Protein AF-A0A2E4JS05-F1 (afdb_monomer_lite)

Sequence (158 aa):
MGQYDTFRDPERVTYLQKQMLTSKLQSQIDFLSSLNREEIMRGIEQMRKHKEMIKDYNNERNLLAIESRCGHIYFWNFAKLINPVYGFESRHGSGLMMSNRSASDVINALLNYGYTVLAGEIAKFVNGLGLDPYYGYFHKVRTSFQALIYDLIEPYRW

Structure (mmCIF, N/CA/C/O backbone):
data_AF-A0A2E4JS05-F1
#
_entry.id   AF-A0A2E4JS05-F1
#
loop_
_atom_site.group_PDB
_atom_site.id
_atom_site.type_symbol
_atom_site.label_atom_id
_atom_site.label_alt_id
_atom_site.label_comp_id
_atom_site.label_asym_id
_atom_site.label_entity_id
_atom_site.label_seq_id
_atom_site.pdbx_PDB_ins_code
_atom_site.Cartn_x
_atom_site.Cartn_y
_atom_site.Cartn_z
_atom_site.occupancy
_atom_site.B_iso_or_equiv
_atom_site.auth_seq_id
_atom_site.auth_comp_id
_atom_site.auth_asym_id
_atom_site.auth_atom_id
_atom_site.pdbx_PDB_model_num
ATOM 1 N N . MET A 1 1 ? 10.949 -2.977 -24.594 1.00 64.69 1 MET A N 1
ATOM 2 C CA . MET A 1 1 ? 12.296 -2.917 -23.977 1.00 64.69 1 MET A CA 1
ATOM 3 C C . MET A 1 1 ? 12.364 -1.925 -22.816 1.00 64.69 1 MET A C 1
ATOM 5 O O . MET A 1 1 ? 12.842 -2.328 -21.768 1.00 64.69 1 MET A O 1
ATOM 9 N N . GLY A 1 2 ? 11.784 -0.719 -22.920 1.00 88.50 2 GLY A N 1
ATOM 10 C CA . GLY A 1 2 ? 11.907 0.323 -21.881 1.00 88.50 2 GLY A CA 1
ATOM 11 C C . GLY A 1 2 ? 11.547 -0.060 -20.432 1.00 88.50 2 GLY A C 1
ATOM 12 O O . GLY A 1 2 ? 12.213 0.414 -19.514 1.00 88.50 2 GLY A O 1
ATOM 13 N N . GLN A 1 3 ? 10.560 -0.939 -20.197 1.00 89.88 3 GLN A N 1
ATOM 14 C CA . GLN A 1 3 ? 10.258 -1.453 -18.847 1.00 89.88 3 GLN A CA 1
ATOM 15 C C . GLN A 1 3 ? 11.446 -2.226 -18.254 1.00 89.88 3 GLN A C 1
ATOM 17 O O . GLN A 1 3 ? 11.903 -1.914 -17.159 1.00 89.88 3 GLN A O 1
ATOM 22 N N . TYR A 1 4 ? 11.973 -3.208 -18.990 1.00 89.44 4 TYR A N 1
ATOM 23 C CA . TYR A 1 4 ? 13.089 -4.034 -18.526 1.00 89.44 4 TYR A CA 1
ATOM 24 C C . TYR A 1 4 ? 14.353 -3.205 -18.299 1.00 89.44 4 TYR A C 1
ATOM 26 O O . TYR A 1 4 ? 15.045 -3.415 -17.308 1.00 89.44 4 TYR A O 1
ATOM 34 N N . ASP A 1 5 ? 14.630 -2.236 -19.173 1.00 90.88 5 ASP A N 1
ATOM 35 C CA . ASP A 1 5 ? 15.781 -1.341 -19.019 1.00 90.88 5 ASP A CA 1
ATOM 36 C C . ASP A 1 5 ? 15.649 -0.471 -17.764 1.00 90.88 5 ASP A C 1
ATOM 38 O O . ASP A 1 5 ? 16.614 -0.286 -17.029 1.00 90.88 5 ASP A O 1
ATOM 42 N N . THR A 1 6 ? 14.434 -0.006 -17.463 1.00 89.94 6 THR A N 1
ATOM 43 C CA . THR A 1 6 ? 14.147 0.752 -16.238 1.00 89.94 6 THR A CA 1
ATOM 44 C C . THR A 1 6 ? 14.365 -0.092 -14.987 1.00 89.94 6 THR A C 1
ATOM 46 O O . THR A 1 6 ? 14.881 0.410 -13.998 1.00 89.94 6 THR A O 1
ATOM 49 N N . PHE A 1 7 ? 13.993 -1.371 -15.014 1.00 88.31 7 PHE A N 1
ATOM 50 C CA . PHE A 1 7 ? 14.042 -2.229 -13.823 1.00 88.31 7 PHE A CA 1
ATOM 51 C C . PHE A 1 7 ? 15.416 -2.874 -13.605 1.00 88.31 7 PHE A C 1
ATOM 53 O O . PHE A 1 7 ? 15.695 -3.394 -12.528 1.00 88.31 7 PHE A O 1
ATOM 60 N N . ARG A 1 8 ? 16.295 -2.810 -14.611 1.00 88.44 8 ARG A N 1
ATOM 61 C CA . ARG A 1 8 ? 17.722 -3.134 -14.482 1.00 88.44 8 ARG A CA 1
ATOM 62 C C . ARG A 1 8 ? 18.535 -2.008 -13.846 1.00 88.44 8 ARG A C 1
ATOM 64 O O . ARG A 1 8 ? 19.644 -2.274 -13.395 1.00 88.44 8 ARG A O 1
ATOM 71 N N . ASP A 1 9 ? 18.005 -0.788 -13.823 1.00 91.12 9 ASP A N 1
ATOM 72 C CA . ASP A 1 9 ? 18.635 0.392 -13.232 1.00 91.12 9 ASP A CA 1
ATOM 73 C C . ASP A 1 9 ? 18.170 0.563 -11.766 1.00 91.12 9 ASP A C 1
ATOM 75 O O . ASP A 1 9 ? 17.012 0.928 -11.523 1.00 91.12 9 ASP A O 1
ATOM 79 N N . PRO A 1 10 ? 19.041 0.314 -10.767 1.00 89.06 10 PRO A N 1
ATOM 80 C CA . PRO A 1 10 ? 18.663 0.380 -9.356 1.00 89.06 10 PRO A CA 1
ATOM 81 C C . PRO A 1 10 ? 18.196 1.766 -8.896 1.00 89.06 10 PRO A C 1
ATOM 83 O O . PRO A 1 10 ? 17.367 1.859 -7.984 1.00 89.06 10 PRO A O 1
ATOM 86 N N . GLU A 1 11 ? 18.694 2.845 -9.509 1.00 90.81 11 GLU A N 1
ATOM 87 C CA . GLU A 1 11 ? 18.290 4.206 -9.149 1.00 90.81 11 GLU A CA 1
ATOM 88 C C . GLU A 1 11 ? 16.855 4.474 -9.600 1.00 90.81 11 GLU A C 1
ATOM 90 O O . GLU A 1 11 ? 16.039 4.983 -8.826 1.00 90.81 11 GLU A O 1
ATOM 95 N N . ARG A 1 12 ? 16.508 4.045 -10.820 1.00 91.56 12 ARG A N 1
ATOM 96 C CA . ARG A 1 12 ? 15.137 4.146 -11.342 1.00 91.56 12 ARG A CA 1
ATOM 97 C C . ARG A 1 12 ? 14.161 3.275 -10.563 1.00 91.56 12 ARG A C 1
ATOM 99 O O . ARG A 1 12 ? 13.057 3.728 -10.267 1.00 91.56 12 ARG A O 1
ATOM 106 N N . VAL A 1 13 ? 14.561 2.060 -10.188 1.00 90.56 13 VAL A N 1
ATOM 107 C CA . VAL A 1 13 ? 13.751 1.186 -9.324 1.00 90.56 13 VAL A CA 1
ATOM 108 C C . VAL A 1 13 ? 13.491 1.860 -7.982 1.00 90.56 13 VAL A C 1
ATOM 110 O O . VAL A 1 13 ? 12.337 1.999 -7.585 1.00 90.56 13 VAL A O 1
ATOM 113 N N . THR A 1 14 ? 14.537 2.358 -7.317 1.00 90.81 14 THR A N 1
ATOM 114 C CA . THR A 1 14 ? 14.405 3.053 -6.026 1.00 90.81 14 THR A CA 1
ATOM 115 C C . THR A 1 14 ? 13.499 4.280 -6.146 1.00 90.81 14 THR A C 1
ATOM 117 O O . THR A 1 14 ? 12.663 4.529 -5.276 1.00 90.81 14 THR A O 1
ATOM 120 N N . TYR A 1 15 ? 13.611 5.033 -7.243 1.00 92.38 15 TYR A N 1
ATOM 121 C CA . TYR A 1 15 ? 12.720 6.151 -7.538 1.00 92.38 15 TYR A CA 1
ATOM 122 C C . TYR A 1 15 ? 11.250 5.708 -7.631 1.00 92.38 15 TYR A C 1
ATOM 124 O O . TYR A 1 15 ? 10.400 6.286 -6.951 1.00 92.38 15 TYR A O 1
ATOM 132 N N . LEU A 1 16 ? 10.946 4.657 -8.400 1.00 92.19 16 LEU A N 1
ATOM 133 C CA . LEU A 1 16 ? 9.584 4.125 -8.529 1.00 92.19 16 LEU A CA 1
ATOM 134 C C . LEU A 1 16 ? 9.043 3.596 -7.195 1.00 92.19 16 LEU A C 1
ATOM 136 O O . LEU A 1 16 ? 7.902 3.890 -6.839 1.00 92.19 16 LEU A O 1
ATOM 140 N N . GLN A 1 17 ? 9.866 2.890 -6.416 1.00 92.00 17 GLN A N 1
ATOM 141 C CA . GLN A 1 17 ? 9.499 2.413 -5.080 1.00 92.00 17 GLN A CA 1
ATOM 142 C C . GLN A 1 17 ? 9.123 3.574 -4.146 1.00 92.00 17 GLN A C 1
ATOM 144 O O . GLN A 1 17 ? 8.109 3.499 -3.449 1.00 92.00 17 GLN A O 1
ATOM 149 N N . LYS A 1 18 ? 9.894 4.673 -4.158 1.00 93.75 18 LYS A N 1
ATOM 150 C CA . LYS A 1 18 ? 9.578 5.887 -3.386 1.00 93.75 18 LYS A CA 1
ATOM 151 C C . LYS A 1 18 ? 8.254 6.509 -3.816 1.00 93.75 18 LYS A C 1
ATOM 153 O O . LYS A 1 18 ? 7.445 6.844 -2.952 1.00 93.75 18 LYS A O 1
ATOM 158 N N . GLN A 1 19 ? 8.025 6.669 -5.122 1.00 93.75 19 GLN A N 1
ATOM 159 C CA . GLN A 1 19 ? 6.778 7.242 -5.649 1.00 93.75 19 GLN A CA 1
ATOM 160 C C . GLN A 1 19 ? 5.566 6.392 -5.261 1.00 93.75 19 GLN A C 1
ATOM 162 O O . GLN A 1 19 ? 4.554 6.921 -4.794 1.00 93.75 19 GLN A O 1
ATOM 167 N N . MET A 1 20 ? 5.695 5.072 -5.382 1.00 91.94 20 MET A N 1
ATOM 168 C CA . MET A 1 20 ? 4.639 4.127 -5.046 1.00 91.94 20 MET A CA 1
ATOM 169 C C . MET A 1 20 ? 4.301 4.155 -3.552 1.00 91.94 20 MET A C 1
ATOM 171 O O . MET A 1 20 ? 3.145 4.360 -3.181 1.00 91.94 20 MET A O 1
ATOM 175 N N . LEU A 1 21 ? 5.311 4.048 -2.682 1.00 93.38 21 LEU A N 1
ATOM 176 C CA . LEU A 1 21 ? 5.112 4.105 -1.234 1.00 93.38 21 LEU A CA 1
ATOM 177 C C . LEU A 1 21 ? 4.530 5.455 -0.792 1.00 93.38 21 LEU A C 1
ATOM 179 O O . LEU A 1 21 ? 3.620 5.498 0.032 1.00 93.38 21 LEU A O 1
ATOM 183 N N . THR A 1 22 ? 5.008 6.557 -1.375 1.00 95.81 22 THR A N 1
ATOM 184 C CA . THR A 1 22 ? 4.480 7.903 -1.103 1.00 95.81 22 THR A CA 1
ATOM 185 C C . THR A 1 22 ? 3.003 8.003 -1.475 1.00 95.81 22 THR A C 1
ATOM 187 O O . THR A 1 22 ? 2.221 8.553 -0.698 1.00 95.81 22 THR A O 1
ATOM 190 N N . SER A 1 23 ? 2.620 7.451 -2.630 1.00 95.94 23 SER A N 1
ATOM 191 C CA . SER A 1 23 ? 1.234 7.440 -3.110 1.00 95.94 23 SER A CA 1
ATOM 192 C C . SER A 1 23 ? 0.341 6.580 -2.215 1.00 95.94 23 SER A C 1
ATOM 194 O O . SER A 1 23 ? -0.695 7.057 -1.767 1.00 95.94 23 SER A O 1
ATOM 196 N N . LYS A 1 24 ? 0.788 5.370 -1.850 1.00 95.06 24 LYS A N 1
ATOM 197 C CA . LYS A 1 24 ? 0.107 4.493 -0.882 1.00 95.06 24 LYS A CA 1
ATOM 198 C C . LYS A 1 24 ? -0.176 5.203 0.439 1.00 95.06 24 LYS A C 1
ATOM 200 O O . LYS A 1 24 ? -1.319 5.227 0.892 1.00 95.06 24 LYS A O 1
ATOM 205 N N . LEU A 1 25 ? 0.852 5.792 1.057 1.00 96.44 25 LEU A N 1
ATOM 206 C CA . LEU A 1 25 ? 0.675 6.481 2.336 1.00 96.44 25 LEU A CA 1
ATOM 207 C C . LEU A 1 25 ? -0.245 7.690 2.200 1.00 96.44 25 LEU A C 1
ATOM 209 O O . LEU A 1 25 ? -1.057 7.921 3.089 1.00 96.44 25 LEU A O 1
ATOM 213 N N . GLN A 1 26 ? -0.139 8.442 1.103 1.00 97.44 26 GLN A N 1
ATOM 214 C CA . GLN A 1 26 ? -1.012 9.584 0.857 1.00 97.44 26 GLN A CA 1
ATOM 215 C C . GLN A 1 26 ? -2.480 9.155 0.769 1.00 97.44 26 GLN A C 1
ATOM 217 O O . GLN A 1 26 ? -3.295 9.696 1.506 1.00 97.44 26 GLN A O 1
ATOM 222 N N . SER A 1 27 ? -2.805 8.145 -0.038 1.00 96.94 27 SER A N 1
ATOM 223 C CA . SER A 1 27 ? -4.179 7.654 -0.186 1.00 96.94 27 SER A CA 1
ATOM 224 C C . SER A 1 27 ? -4.767 7.146 1.133 1.00 96.94 27 SER A C 1
ATOM 226 O O . SER A 1 27 ? -5.908 7.461 1.464 1.00 96.94 27 SER A O 1
ATOM 228 N N . GLN A 1 28 ? -3.976 6.431 1.937 1.00 97.00 28 GLN A N 1
ATOM 229 C CA . GLN A 1 28 ? -4.395 5.981 3.268 1.00 97.00 28 GLN A CA 1
ATOM 230 C C . GLN A 1 28 ? -4.599 7.146 4.252 1.00 97.00 28 GLN A C 1
ATOM 232 O O . GLN A 1 28 ? -5.556 7.143 5.027 1.00 97.00 28 GLN A O 1
ATOM 237 N N . ILE A 1 29 ? -3.714 8.150 4.226 1.00 97.25 29 ILE A N 1
ATOM 238 C CA . ILE A 1 29 ? -3.844 9.374 5.029 1.00 97.25 29 ILE A CA 1
ATOM 239 C C . ILE A 1 29 ? -5.105 10.136 4.629 1.00 97.25 29 ILE A C 1
ATOM 241 O O . ILE A 1 29 ? -5.825 10.587 5.516 1.00 97.25 29 ILE A O 1
ATOM 245 N N . ASP A 1 30 ? -5.375 10.274 3.333 1.00 97.06 30 ASP A N 1
ATOM 246 C CA . ASP A 1 30 ? -6.537 10.992 2.809 1.00 97.06 30 ASP A CA 1
ATOM 247 C C . ASP A 1 30 ? -7.836 10.298 3.200 1.00 97.06 30 ASP A C 1
ATOM 249 O O . ASP A 1 30 ? -8.740 10.952 3.724 1.00 97.06 30 ASP A O 1
ATOM 253 N N . PHE A 1 31 ? -7.900 8.971 3.051 1.00 96.75 31 PHE A N 1
ATOM 254 C CA . PHE A 1 31 ? -9.041 8.189 3.513 1.00 96.75 31 PHE A CA 1
ATOM 255 C C . PHE A 1 31 ? -9.287 8.396 5.010 1.00 96.75 31 PHE A C 1
ATOM 257 O O . PHE A 1 31 ? -10.369 8.838 5.392 1.00 96.75 31 PHE A O 1
ATOM 264 N N . LEU A 1 32 ? -8.282 8.163 5.863 1.00 96.00 32 LEU A N 1
ATOM 265 C CA . LEU A 1 32 ? -8.441 8.322 7.311 1.00 96.00 32 LEU A CA 1
ATOM 266 C C . LEU A 1 32 ? -8.787 9.768 7.699 1.00 96.00 32 LEU A C 1
ATOM 268 O O . LEU A 1 32 ? -9.622 9.988 8.572 1.00 96.00 32 LEU A O 1
ATOM 272 N N . SER A 1 33 ? -8.185 10.755 7.034 1.00 95.88 33 SER A N 1
ATOM 273 C CA . SER A 1 33 ? -8.449 12.177 7.289 1.00 95.88 33 SER A CA 1
ATOM 274 C C . SER A 1 33 ? -9.880 12.569 6.902 1.00 95.88 33 SER A C 1
ATOM 276 O O . SER A 1 33 ? -10.498 13.361 7.608 1.00 95.88 33 SER A O 1
ATOM 278 N N . SER A 1 34 ? -10.439 11.982 5.837 1.00 96.31 34 SER A N 1
ATOM 279 C CA . SER A 1 34 ? -11.811 12.256 5.376 1.00 96.31 34 SER A CA 1
ATOM 280 C C . SER A 1 34 ? -12.898 11.862 6.385 1.00 96.31 34 SER A C 1
ATOM 282 O O . SER A 1 34 ? -14.004 12.400 6.348 1.00 96.31 34 SER A O 1
ATOM 284 N N . LEU A 1 35 ? -12.583 10.957 7.317 1.00 94.88 35 LEU A N 1
ATOM 285 C CA . LEU A 1 35 ? -13.525 10.461 8.321 1.00 94.88 35 LEU A CA 1
ATOM 286 C C . LEU A 1 35 ? -13.760 11.449 9.474 1.00 94.88 35 LEU A C 1
ATOM 288 O O . LEU A 1 35 ? -14.730 11.275 10.208 1.00 94.88 35 LEU A O 1
ATOM 292 N N . ASN A 1 36 ? -12.898 12.463 9.641 1.00 92.38 36 ASN A N 1
ATOM 293 C CA . ASN A 1 36 ? -12.999 13.503 10.678 1.00 92.38 36 ASN A CA 1
ATOM 294 C C . ASN A 1 36 ? -13.195 12.955 12.109 1.00 92.38 36 ASN A C 1
ATOM 296 O O . ASN A 1 36 ? -14.042 13.436 12.861 1.00 92.38 36 ASN A O 1
ATOM 300 N N . ARG A 1 37 ? -12.415 11.934 12.490 1.00 93.81 37 ARG A N 1
ATOM 301 C CA . ARG A 1 37 ? -12.478 11.290 13.813 1.00 93.81 37 ARG A CA 1
ATOM 302 C C . ARG A 1 37 ? -11.235 11.567 14.651 1.00 93.81 37 ARG A C 1
ATOM 304 O O . ARG A 1 37 ? -10.115 11.342 14.195 1.00 93.81 37 ARG A O 1
ATOM 311 N N . GLU A 1 38 ? -11.415 11.989 15.900 1.00 92.94 38 GLU A N 1
ATOM 312 C CA . GLU A 1 38 ? -10.295 12.306 16.796 1.00 92.94 38 GLU A CA 1
ATOM 313 C C . GLU A 1 38 ? -9.461 11.066 17.152 1.00 92.94 38 GLU A C 1
ATOM 315 O O . GLU A 1 38 ? -8.230 11.144 17.225 1.00 92.94 38 GLU A O 1
ATOM 320 N N . GLU A 1 39 ? -10.088 9.890 17.291 1.00 92.94 39 GLU A N 1
ATOM 321 C CA . GLU A 1 39 ? -9.410 8.667 17.740 1.00 92.94 39 GLU A CA 1
ATOM 322 C C . GLU A 1 39 ? -8.342 8.123 16.766 1.00 92.94 39 GLU A C 1
ATOM 324 O O . GLU A 1 39 ? -7.526 7.273 17.153 1.00 92.94 39 GLU A O 1
ATOM 329 N N . ILE A 1 40 ? -8.325 8.605 15.517 1.00 94.88 40 ILE A N 1
ATOM 330 C CA . ILE A 1 40 ? -7.370 8.211 14.465 1.00 94.88 40 ILE A CA 1
ATOM 331 C C . ILE A 1 40 ? -6.338 9.300 14.134 1.00 94.88 40 ILE A C 1
ATOM 333 O O . ILE A 1 40 ? -5.337 9.005 13.475 1.00 94.88 40 ILE A O 1
ATOM 337 N N . MET A 1 41 ? -6.496 10.526 14.652 1.00 94.12 41 MET A N 1
ATOM 338 C CA . MET A 1 41 ? -5.613 11.668 14.353 1.00 94.12 41 MET A CA 1
ATOM 339 C C . MET A 1 41 ? -4.146 11.392 14.689 1.00 94.12 41 MET A C 1
ATOM 341 O O . MET A 1 41 ? -3.242 11.705 13.914 1.00 94.12 41 MET A O 1
ATOM 345 N N . ARG A 1 42 ? -3.890 10.721 15.819 1.00 95.44 42 ARG A N 1
ATOM 346 C CA . ARG A 1 42 ? -2.529 10.326 16.216 1.00 95.44 42 ARG A CA 1
ATOM 347 C C . ARG A 1 42 ? -1.896 9.324 15.243 1.00 95.44 42 ARG A C 1
ATOM 349 O O . ARG A 1 42 ? -0.673 9.297 15.105 1.00 95.44 42 ARG A O 1
ATOM 356 N N . GLY A 1 43 ? -2.698 8.466 14.612 1.00 95.38 43 GLY A N 1
ATOM 357 C CA . GLY A 1 43 ? -2.236 7.538 13.580 1.00 95.38 43 GLY A CA 1
ATOM 358 C C . GLY A 1 43 ? -1.856 8.270 12.299 1.00 95.38 43 GLY A C 1
ATOM 359 O O . GLY A 1 43 ? -0.752 8.079 11.791 1.00 95.38 43 GLY A O 1
ATOM 360 N N . ILE A 1 44 ? -2.731 9.174 11.853 1.00 96.75 44 ILE A N 1
ATOM 361 C CA . ILE A 1 44 ? -2.527 10.022 10.672 1.00 96.75 44 ILE A CA 1
ATOM 362 C C . ILE A 1 44 ? -1.226 10.824 10.795 1.00 96.75 44 ILE A C 1
ATOM 364 O O . ILE A 1 44 ? -0.403 10.807 9.882 1.00 96.75 44 ILE A O 1
ATOM 368 N N . GLU A 1 45 ? -0.993 11.468 11.939 1.00 97.31 45 GLU A N 1
ATOM 369 C CA . GLU A 1 45 ? 0.212 12.274 12.162 1.00 97.31 45 GLU A CA 1
ATOM 370 C C . GLU A 1 45 ? 1.498 11.435 12.107 1.00 97.31 45 GLU A C 1
ATOM 372 O O . GLU A 1 45 ? 2.502 11.845 11.527 1.00 97.31 45 GLU A O 1
ATOM 377 N N . GLN A 1 46 ? 1.477 10.216 12.656 1.00 97.06 46 GLN A N 1
ATOM 378 C CA . GLN A 1 46 ? 2.617 9.303 12.538 1.00 97.06 46 GLN A CA 1
ATOM 379 C C . GLN A 1 46 ? 2.875 8.899 11.084 1.00 97.06 46 GLN A C 1
ATOM 381 O O . GLN A 1 46 ? 4.029 8.858 10.663 1.00 97.06 46 GLN A O 1
ATOM 386 N N . MET A 1 47 ? 1.821 8.615 10.314 1.00 97.44 47 MET A N 1
ATOM 387 C CA . MET A 1 47 ? 1.953 8.268 8.897 1.00 97.44 47 MET A CA 1
ATOM 388 C C . MET A 1 47 ? 2.490 9.442 8.071 1.00 97.44 47 MET A C 1
ATOM 390 O O . MET A 1 47 ? 3.351 9.226 7.220 1.00 97.44 47 MET A O 1
ATOM 394 N N . ARG A 1 48 ? 2.060 10.682 8.353 1.00 97.75 48 ARG A N 1
ATOM 395 C CA . ARG A 1 48 ? 2.595 11.897 7.708 1.00 97.75 48 ARG A CA 1
ATOM 396 C C . ARG A 1 48 ? 4.096 12.047 7.941 1.00 97.75 48 ARG A C 1
ATOM 398 O O . ARG A 1 48 ? 4.835 12.223 6.977 1.00 97.75 48 ARG A O 1
ATOM 405 N N . LYS A 1 49 ? 4.556 11.866 9.183 1.00 96.75 49 LYS A N 1
ATOM 406 C CA . LYS A 1 49 ? 5.991 11.893 9.517 1.00 96.75 49 LYS A CA 1
ATOM 407 C C . LYS A 1 49 ? 6.783 10.845 8.739 1.00 96.75 49 LYS A C 1
ATOM 409 O O . LYS A 1 49 ? 7.794 11.173 8.130 1.00 96.75 49 LYS A O 1
ATOM 414 N N . HIS A 1 50 ? 6.311 9.597 8.705 1.00 95.56 50 HIS A N 1
ATOM 415 C CA . HIS A 1 50 ? 6.981 8.541 7.932 1.00 95.56 50 HIS A CA 1
ATOM 416 C C . HIS A 1 50 ? 7.001 8.839 6.433 1.00 95.56 50 HIS A C 1
ATOM 418 O O . HIS A 1 50 ? 8.013 8.595 5.781 1.00 95.56 50 HIS A O 1
ATOM 424 N N . LYS A 1 51 ? 5.919 9.410 5.889 1.00 96.25 51 LYS A N 1
ATOM 425 C CA . LYS A 1 51 ? 5.848 9.824 4.484 1.00 96.25 51 LYS A CA 1
ATOM 426 C C . LYS A 1 51 ? 6.920 10.865 4.145 1.00 96.25 51 LYS A C 1
ATOM 428 O O . LYS A 1 51 ? 7.574 10.741 3.113 1.00 96.25 51 LYS A O 1
ATOM 433 N N . GLU A 1 52 ? 7.136 11.859 5.005 1.00 95.12 52 GLU A N 1
ATOM 434 C CA . GLU A 1 52 ? 8.166 12.887 4.794 1.00 95.12 52 GLU A CA 1
ATOM 435 C C . GLU A 1 52 ? 9.587 12.313 4.757 1.00 95.12 52 GLU A C 1
ATOM 437 O O . GLU A 1 52 ? 10.421 12.815 4.005 1.00 95.12 52 GLU A O 1
ATOM 442 N N . MET A 1 53 ? 9.845 11.240 5.510 1.00 93.31 53 MET A N 1
ATOM 443 C CA . MET A 1 53 ? 11.153 10.578 5.568 1.00 93.31 53 MET A CA 1
ATOM 444 C C . MET A 1 53 ? 11.476 9.756 4.308 1.00 93.31 53 MET A C 1
ATOM 446 O O . MET A 1 53 ? 12.642 9.455 4.064 1.00 93.31 53 MET A O 1
ATOM 450 N N . ILE A 1 54 ? 10.482 9.398 3.477 1.00 94.06 54 ILE A N 1
ATOM 451 C CA . ILE A 1 54 ? 10.677 8.540 2.285 1.00 94.06 54 ILE A CA 1
ATOM 452 C C . ILE A 1 54 ? 11.747 9.101 1.340 1.00 94.06 54 ILE A C 1
ATOM 454 O O . ILE A 1 54 ? 12.541 8.344 0.772 1.00 94.06 54 ILE A O 1
ATOM 458 N N . LYS A 1 55 ? 11.785 10.428 1.180 1.00 90.62 55 LYS A N 1
ATOM 459 C CA . LYS A 1 55 ? 12.718 11.114 0.274 1.00 90.62 55 LYS A CA 1
ATOM 460 C C . LYS A 1 55 ? 14.186 10.829 0.618 1.00 90.62 55 LYS A C 1
ATOM 462 O O . LYS A 1 55 ? 14.992 10.684 -0.302 1.00 90.62 55 LYS A O 1
ATOM 467 N N . ASP A 1 56 ? 14.490 10.644 1.903 1.00 89.88 56 ASP A N 1
ATOM 468 C CA . ASP A 1 56 ? 15.850 10.529 2.438 1.00 89.88 56 ASP A CA 1
ATOM 469 C C . ASP A 1 56 ? 16.402 9.089 2.393 1.00 89.88 56 ASP A C 1
ATOM 471 O O . ASP A 1 56 ? 17.595 8.866 2.604 1.00 89.88 56 ASP A O 1
ATOM 475 N N . TYR A 1 57 ? 15.571 8.084 2.095 1.00 87.94 57 TYR A N 1
ATOM 476 C CA . TYR A 1 57 ? 16.014 6.687 2.069 1.00 87.94 57 TYR A CA 1
ATOM 477 C C . TYR A 1 57 ? 16.548 6.250 0.718 1.00 87.94 57 TYR A C 1
ATOM 479 O O . TYR A 1 57 ? 15.843 6.308 -0.273 1.00 87.94 57 TYR A O 1
ATOM 487 N N . ASN A 1 58 ? 17.756 5.698 0.676 1.00 83.25 58 ASN A N 1
ATOM 488 C CA . ASN A 1 58 ? 18.367 5.232 -0.577 1.00 83.25 58 ASN A CA 1
ATOM 489 C C . ASN A 1 58 ? 18.512 3.708 -0.649 1.00 83.25 58 ASN A C 1
ATOM 491 O O . ASN A 1 58 ? 19.268 3.196 -1.465 1.00 83.25 58 ASN A O 1
ATOM 495 N N . ASN A 1 59 ? 17.824 2.972 0.226 1.00 84.06 59 ASN A N 1
ATOM 496 C CA . ASN A 1 59 ? 17.844 1.515 0.212 1.00 84.06 59 ASN A CA 1
ATOM 497 C C . ASN A 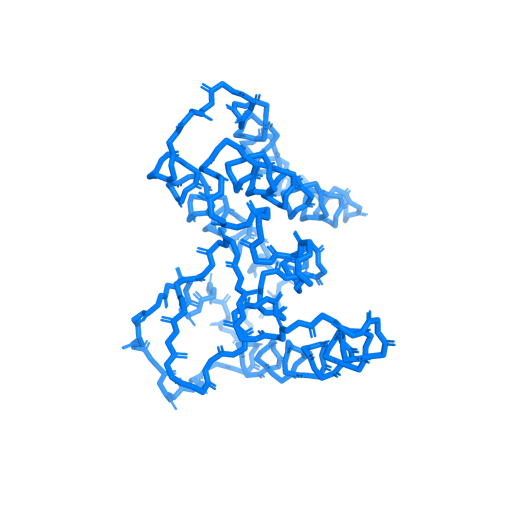1 59 ? 16.440 0.928 0.399 1.00 84.06 59 ASN A C 1
ATOM 499 O O . ASN A 1 59 ? 15.617 1.453 1.151 1.00 84.06 59 ASN A O 1
ATOM 503 N N . GLU A 1 60 ? 16.207 -0.201 -0.267 1.00 85.44 60 GLU A N 1
ATOM 504 C CA . GLU A 1 60 ? 14.949 -0.955 -0.253 1.00 85.44 60 GLU A CA 1
ATOM 505 C C . GLU A 1 60 ? 14.537 -1.366 1.169 1.00 85.44 60 GLU A C 1
ATOM 507 O O . GLU A 1 60 ? 13.367 -1.295 1.537 1.00 85.44 60 GLU A O 1
ATOM 512 N N . ARG A 1 61 ? 15.508 -1.737 2.015 1.00 87.88 61 ARG A N 1
ATOM 513 C CA . ARG A 1 61 ? 15.257 -2.195 3.389 1.00 87.88 61 ARG A CA 1
ATOM 514 C C . ARG A 1 61 ? 14.521 -1.147 4.227 1.00 87.88 61 ARG A C 1
ATOM 516 O O . ARG A 1 61 ? 13.604 -1.497 4.966 1.00 87.88 61 ARG A O 1
ATOM 523 N N . ASN A 1 62 ? 14.918 0.117 4.125 1.00 90.31 62 ASN A N 1
ATOM 524 C CA . ASN A 1 62 ? 14.287 1.204 4.863 1.00 90.31 62 ASN A CA 1
ATOM 525 C C . ASN A 1 62 ? 12.885 1.513 4.322 1.00 90.31 62 ASN A C 1
ATOM 527 O O . ASN A 1 62 ? 11.973 1.759 5.111 1.00 90.31 62 ASN A O 1
ATOM 531 N N . LEU A 1 63 ? 12.692 1.430 3.000 1.00 90.38 63 LEU A N 1
ATOM 532 C CA . LEU A 1 63 ? 11.374 1.589 2.377 1.00 90.38 63 LEU A CA 1
ATOM 533 C C . LEU A 1 63 ? 10.404 0.492 2.843 1.00 90.38 63 LEU A C 1
ATOM 535 O O . LEU A 1 63 ? 9.287 0.801 3.251 1.00 90.38 63 LEU A O 1
ATOM 539 N N . LEU A 1 64 ? 10.853 -0.766 2.886 1.00 87.56 64 LEU A N 1
ATOM 540 C CA . LEU A 1 64 ? 10.075 -1.897 3.406 1.00 87.56 64 LEU A CA 1
ATOM 541 C C . LEU A 1 64 ? 9.744 -1.752 4.898 1.00 87.56 64 LEU A C 1
ATOM 543 O O . LEU A 1 64 ? 8.638 -2.072 5.326 1.00 87.56 64 LEU A O 1
ATOM 547 N N . ALA A 1 65 ? 10.683 -1.248 5.703 1.00 90.44 65 ALA A N 1
ATOM 548 C CA . ALA A 1 65 ? 10.445 -1.022 7.126 1.00 90.44 65 ALA A CA 1
ATOM 549 C C . ALA A 1 65 ? 9.351 0.034 7.367 1.00 90.44 65 ALA A C 1
ATOM 551 O O . ALA A 1 65 ? 8.511 -0.135 8.254 1.00 90.44 65 ALA A O 1
ATOM 552 N N . ILE A 1 66 ? 9.338 1.106 6.567 1.00 92.06 66 ILE A N 1
ATOM 553 C CA . ILE A 1 66 ? 8.282 2.124 6.621 1.00 92.06 66 ILE A CA 1
ATOM 554 C C . ILE A 1 66 ? 6.955 1.588 6.120 1.00 92.06 66 ILE A C 1
ATOM 556 O O . ILE A 1 66 ? 5.936 1.851 6.757 1.00 92.06 66 ILE A O 1
ATOM 560 N N . GLU A 1 67 ? 6.964 0.845 5.015 1.00 90.38 67 GLU A N 1
ATOM 561 C CA . GLU A 1 67 ? 5.770 0.210 4.461 1.00 90.38 67 GLU A CA 1
ATOM 562 C C . GLU A 1 67 ? 5.089 -0.656 5.523 1.00 90.38 67 GLU A C 1
ATOM 564 O O . GLU A 1 67 ? 3.925 -0.417 5.851 1.00 90.38 67 GLU A O 1
ATOM 569 N N . SER A 1 68 ? 5.845 -1.552 6.158 1.00 89.31 68 SER A N 1
ATOM 570 C CA . SER A 1 68 ? 5.332 -2.425 7.211 1.00 89.31 68 SER A CA 1
ATOM 571 C C . SER A 1 68 ? 4.809 -1.618 8.401 1.00 89.31 68 SER A C 1
ATOM 573 O O . SER A 1 68 ? 3.668 -1.807 8.834 1.00 89.31 68 SER A O 1
ATOM 575 N N . ARG A 1 69 ? 5.595 -0.660 8.913 1.00 92.25 69 ARG A N 1
ATOM 576 C CA . ARG A 1 69 ? 5.198 0.152 10.072 1.00 92.25 69 ARG A CA 1
ATOM 577 C C . ARG A 1 69 ? 3.934 0.966 9.806 1.00 92.25 69 ARG A C 1
ATOM 579 O O . ARG A 1 69 ? 3.047 1.004 10.658 1.00 92.25 69 ARG A O 1
ATOM 586 N N . CYS A 1 70 ? 3.844 1.619 8.652 1.00 93.94 70 CYS A N 1
ATOM 587 C CA . CYS A 1 70 ? 2.673 2.409 8.288 1.00 93.94 70 CYS A CA 1
ATOM 588 C C . CYS A 1 70 ? 1.464 1.524 7.997 1.00 93.94 70 CYS A C 1
ATOM 590 O O . CYS A 1 70 ? 0.365 1.889 8.397 1.00 93.94 70 CYS A O 1
ATOM 592 N N . GLY A 1 71 ? 1.660 0.345 7.400 1.00 92.12 71 GLY A N 1
ATOM 593 C CA . GLY A 1 71 ? 0.607 -0.652 7.223 1.00 92.12 71 GLY A CA 1
ATOM 594 C C . GLY A 1 71 ? -0.016 -1.072 8.556 1.00 92.12 71 GLY A C 1
ATOM 595 O O . GLY A 1 71 ? -1.240 -1.076 8.686 1.00 92.12 71 GLY A O 1
ATOM 596 N N . HIS A 1 72 ? 0.808 -1.332 9.578 1.00 91.56 72 HIS A N 1
ATOM 597 C CA . HIS A 1 72 ? 0.318 -1.619 10.929 1.00 91.56 72 HIS A CA 1
ATOM 598 C C . HIS A 1 72 ? -0.458 -0.443 11.534 1.00 91.56 72 HIS A C 1
ATOM 600 O O . HIS A 1 72 ? -1.548 -0.646 12.063 1.00 91.56 72 HIS A O 1
ATOM 606 N N . ILE A 1 73 ? 0.069 0.784 11.441 1.00 94.75 73 ILE A N 1
ATOM 607 C CA . ILE A 1 73 ? -0.614 1.983 11.959 1.00 94.75 73 ILE A CA 1
ATOM 608 C C . ILE A 1 73 ? -1.958 2.186 11.254 1.00 94.75 73 ILE A C 1
ATOM 610 O O . ILE A 1 73 ? -2.962 2.443 11.919 1.00 94.75 73 ILE A O 1
ATOM 614 N N . TYR A 1 74 ? -1.987 2.060 9.929 1.00 95.81 74 TYR A N 1
ATOM 615 C CA . TYR A 1 74 ? -3.192 2.210 9.128 1.00 95.81 74 TYR A CA 1
ATOM 616 C C . TYR A 1 74 ? -4.248 1.179 9.537 1.00 95.81 74 TYR A C 1
ATOM 618 O O . TYR A 1 74 ? -5.326 1.573 9.975 1.00 95.81 74 TYR A O 1
ATOM 626 N N . PHE A 1 75 ? -3.934 -0.123 9.505 1.00 93.62 75 PHE A N 1
ATOM 627 C CA . PHE A 1 75 ? -4.927 -1.159 9.809 1.00 93.62 75 PHE A CA 1
ATOM 628 C C . PHE A 1 75 ? -5.370 -1.161 11.272 1.00 93.62 75 PHE A C 1
ATOM 630 O O . PHE A 1 75 ? -6.523 -1.476 11.551 1.00 93.62 75 PHE A O 1
ATOM 637 N N . TRP A 1 76 ? -4.501 -0.751 12.199 1.00 93.12 76 TRP A N 1
ATOM 638 C CA . TRP A 1 76 ? -4.886 -0.558 13.595 1.00 93.12 76 TRP A CA 1
ATOM 639 C C . TRP A 1 76 ? -5.906 0.578 13.767 1.00 93.12 76 TRP A C 1
ATOM 641 O O . TRP A 1 76 ? -6.814 0.479 14.588 1.00 93.12 76 TRP A O 1
ATOM 651 N N . ASN A 1 77 ? -5.797 1.659 12.987 1.00 94.62 77 ASN A N 1
ATOM 652 C CA . ASN A 1 77 ? -6.806 2.724 12.991 1.00 94.62 77 ASN A CA 1
ATOM 653 C C . ASN A 1 77 ? -8.055 2.342 12.191 1.00 94.62 77 ASN A C 1
ATOM 655 O O . ASN A 1 77 ? -9.157 2.646 12.635 1.00 94.62 77 ASN A O 1
ATOM 659 N N . PHE A 1 78 ? -7.899 1.629 11.074 1.00 94.19 78 PHE A N 1
ATOM 660 C CA . PHE A 1 78 ? -9.004 1.086 10.287 1.00 94.19 78 PHE A CA 1
ATOM 661 C C . PHE A 1 78 ? -9.882 0.149 11.124 1.00 94.19 78 PHE A C 1
ATOM 663 O O . PHE A 1 78 ? -11.103 0.222 11.052 1.00 94.19 78 PHE A O 1
ATOM 670 N N . ALA A 1 79 ? -9.279 -0.677 11.985 1.00 92.94 79 ALA A N 1
ATOM 671 C CA . ALA A 1 79 ? -10.017 -1.594 12.846 1.00 92.94 79 ALA A CA 1
ATOM 672 C C . ALA A 1 79 ? -11.004 -0.894 13.787 1.00 92.94 79 ALA A C 1
ATOM 674 O O . ALA A 1 79 ? -12.097 -1.401 14.017 1.00 92.94 79 ALA A O 1
ATOM 675 N N . LYS A 1 80 ? -10.679 0.318 14.250 1.00 93.12 80 LYS A N 1
ATOM 676 C CA . LYS A 1 80 ? -11.576 1.132 15.087 1.00 93.12 80 LYS A CA 1
ATOM 677 C C . LYS A 1 80 ? -12.839 1.591 14.355 1.00 93.12 80 LYS A C 1
ATOM 679 O O . LYS A 1 80 ? -13.808 1.979 15.000 1.00 93.12 80 LYS A O 1
ATOM 684 N N . LEU A 1 81 ? -12.820 1.590 13.022 1.00 91.69 81 LEU A N 1
ATOM 685 C CA . LEU A 1 81 ? -13.962 1.967 12.187 1.00 91.69 81 LEU A CA 1
ATOM 686 C C . LEU A 1 81 ? -14.960 0.815 12.033 1.00 91.69 81 LEU A C 1
ATOM 688 O O . LEU A 1 81 ? -16.111 1.038 11.662 1.00 91.69 81 LEU A O 1
ATOM 692 N N . ILE A 1 82 ? -14.517 -0.413 12.298 1.00 91.75 82 ILE A N 1
ATOM 693 C CA . ILE A 1 82 ? -15.327 -1.615 12.173 1.00 91.75 82 ILE A CA 1
ATOM 694 C C . ILE A 1 82 ? -16.058 -1.866 13.489 1.00 91.75 82 ILE A C 1
ATOM 696 O O . ILE A 1 82 ? -15.495 -1.743 14.574 1.00 91.75 82 ILE A O 1
ATOM 700 N N . ASN A 1 83 ? -17.334 -2.248 13.397 1.00 92.00 83 ASN A N 1
ATOM 701 C CA . ASN A 1 83 ? -18.101 -2.621 14.578 1.00 92.00 83 ASN A CA 1
ATOM 702 C C . ASN A 1 83 ? -17.423 -3.816 15.290 1.00 92.00 83 ASN A C 1
ATOM 704 O O . ASN A 1 83 ? -17.191 -4.838 14.633 1.00 92.00 83 ASN A O 1
ATOM 708 N N . PRO A 1 84 ? -17.159 -3.735 16.611 1.00 90.19 84 PRO A N 1
ATOM 709 C CA . PRO A 1 84 ? -16.506 -4.803 17.370 1.00 90.19 84 PRO A CA 1
ATOM 710 C C . PRO A 1 84 ? -17.163 -6.184 17.245 1.00 90.19 84 PRO A C 1
ATOM 712 O O . PRO A 1 84 ? -16.477 -7.191 17.387 1.00 90.19 84 PRO A O 1
ATOM 715 N N . VAL A 1 85 ? -18.463 -6.253 16.923 1.00 91.31 85 VAL A N 1
ATOM 716 C CA . VAL A 1 85 ? -19.194 -7.511 16.667 1.00 91.31 85 VAL A CA 1
ATOM 717 C C . VAL A 1 85 ? -18.542 -8.354 15.562 1.00 91.31 85 VAL A C 1
ATOM 719 O O . VAL A 1 85 ? -18.628 -9.579 15.602 1.00 91.31 85 VAL A O 1
ATOM 722 N N . TYR A 1 86 ? -17.861 -7.728 14.598 1.00 88.56 86 TYR A N 1
ATOM 723 C CA . TYR A 1 86 ? -17.173 -8.438 13.515 1.00 88.56 86 TYR A CA 1
ATOM 724 C C . TYR A 1 86 ? -15.763 -8.925 13.884 1.00 88.56 86 TYR A C 1
ATOM 726 O O . TYR A 1 86 ? -15.143 -9.612 13.074 1.00 88.56 86 TYR A O 1
ATOM 734 N N . GLY A 1 87 ? -15.246 -8.577 15.070 1.00 86.00 87 GLY A N 1
ATOM 735 C CA . GLY A 1 87 ? -13.981 -9.103 15.597 1.00 86.00 87 GLY A CA 1
ATOM 736 C C . GLY A 1 87 ? -12.734 -8.775 14.767 1.00 86.00 87 GLY A C 1
ATOM 737 O O . GLY A 1 87 ? -11.754 -9.513 14.820 1.00 86.00 87 GLY A O 1
ATOM 738 N N . PHE A 1 88 ? -12.755 -7.709 13.963 1.00 89.75 88 PHE A N 1
ATOM 739 C CA . PHE A 1 88 ? -11.602 -7.327 13.150 1.00 89.75 88 PHE A CA 1
ATOM 740 C C . PHE A 1 88 ? -10.594 -6.524 13.976 1.00 89.75 88 PHE A C 1
ATOM 742 O O . PHE A 1 88 ? -10.852 -5.383 14.348 1.00 89.75 88 PHE A O 1
ATOM 749 N N . GLU A 1 89 ? -9.429 -7.117 14.234 1.00 85.12 89 GLU A N 1
ATOM 750 C CA . GLU A 1 89 ? -8.351 -6.476 14.999 1.00 85.12 89 GLU A CA 1
ATOM 751 C C . GLU A 1 89 ? -7.285 -5.845 14.099 1.00 85.12 89 GLU A C 1
ATOM 753 O O . GLU A 1 89 ? -6.756 -4.772 14.392 1.00 85.12 89 GLU A O 1
ATOM 758 N N . SER A 1 90 ? -6.937 -6.520 13.001 1.00 85.56 90 SER A N 1
ATOM 759 C CA . SER A 1 90 ? -5.949 -6.042 12.037 1.00 85.56 90 SER A CA 1
ATOM 760 C C . SER A 1 90 ? -5.989 -6.849 10.735 1.00 85.56 90 SER A C 1
ATOM 762 O O . SER A 1 90 ? -6.671 -7.872 10.607 1.00 85.56 90 SER A O 1
ATOM 764 N N . ARG A 1 91 ? -5.212 -6.401 9.745 1.00 84.56 91 ARG A N 1
ATOM 765 C CA . ARG A 1 91 ? -4.956 -7.174 8.531 1.00 84.56 91 ARG A CA 1
ATOM 766 C C . ARG A 1 91 ? -4.075 -8.380 8.855 1.00 84.56 91 ARG A C 1
ATOM 768 O O . ARG A 1 91 ? -2.879 -8.235 9.100 1.00 84.56 91 ARG A O 1
ATOM 775 N N . HIS A 1 92 ? -4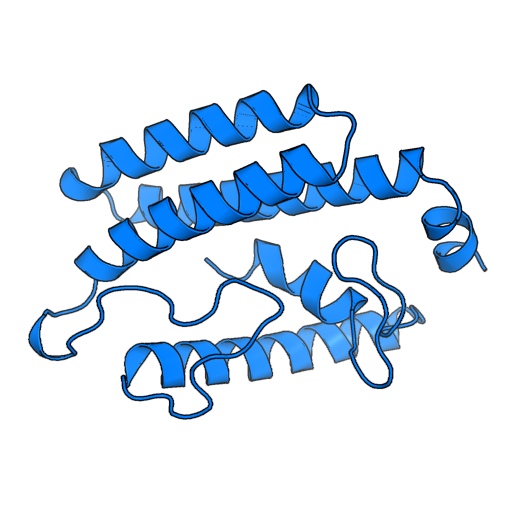.637 -9.579 8.747 1.00 64.56 92 HIS A N 1
ATOM 776 C CA . HIS A 1 92 ? -3.857 -10.812 8.798 1.00 64.56 92 HIS A CA 1
ATOM 777 C C . HIS A 1 92 ? -3.094 -10.994 7.472 1.00 64.56 92 HIS A C 1
ATOM 779 O O . HIS A 1 92 ? -3.689 -11.316 6.443 1.00 64.56 92 HIS A O 1
ATOM 785 N N . GLY A 1 93 ? -1.777 -10.758 7.493 1.00 57.44 93 GLY A N 1
ATOM 786 C CA . GLY A 1 93 ? -0.875 -10.960 6.351 1.00 57.44 93 GLY A CA 1
ATOM 787 C C . GLY A 1 93 ? -0.511 -9.678 5.596 1.00 57.44 93 GLY A C 1
ATOM 788 O O . GLY A 1 93 ? -1.054 -9.393 4.531 1.00 57.44 93 GLY A O 1
ATOM 789 N N . SER A 1 94 ? 0.464 -8.933 6.118 1.00 41.47 94 SER A N 1
ATOM 790 C CA . SER A 1 94 ? 1.176 -7.860 5.405 1.00 41.47 94 SER A CA 1
ATOM 791 C C . SER A 1 94 ? 2.638 -8.263 5.173 1.00 41.47 94 SER A C 1
ATOM 793 O O . SER A 1 94 ? 3.571 -7.623 5.650 1.00 41.47 94 SER A O 1
ATOM 795 N N . GLY A 1 95 ? 2.841 -9.399 4.508 1.00 39.62 95 GLY A N 1
ATOM 796 C CA . GLY A 1 95 ? 4.166 -9.916 4.190 1.00 39.62 95 GLY A CA 1
ATOM 797 C C . GLY A 1 95 ? 4.091 -11.138 3.285 1.00 39.62 95 GLY A C 1
ATOM 798 O O . GLY A 1 95 ? 3.113 -11.882 3.297 1.00 39.62 95 GLY A O 1
ATOM 799 N N . LEU A 1 96 ? 5.159 -11.358 2.519 1.00 39.78 96 LEU A N 1
ATOM 800 C CA . LEU A 1 96 ? 5.353 -12.442 1.546 1.00 39.78 96 LEU A CA 1
ATOM 801 C C . LEU A 1 96 ? 5.348 -13.868 2.149 1.00 39.78 96 LEU A C 1
ATOM 803 O O . LEU A 1 96 ? 5.730 -14.830 1.478 1.00 39.78 96 LEU A O 1
ATOM 807 N N . MET A 1 97 ? 4.946 -14.015 3.414 1.00 37.72 97 MET A N 1
ATOM 808 C CA . MET A 1 97 ? 4.938 -15.265 4.154 1.00 37.72 97 MET A CA 1
ATOM 809 C C . MET A 1 97 ? 3.593 -15.440 4.860 1.00 37.72 97 MET A C 1
ATOM 811 O O . MET A 1 97 ? 3.211 -14.704 5.765 1.00 37.72 97 MET A O 1
ATOM 815 N N . MET A 1 98 ? 2.864 -16.428 4.356 1.00 47.44 98 MET A N 1
ATOM 816 C CA . MET A 1 98 ? 1.556 -16.871 4.803 1.00 47.44 98 MET A CA 1
ATOM 817 C C . MET A 1 98 ? 1.604 -17.451 6.223 1.00 47.44 98 MET A C 1
ATOM 819 O O . MET A 1 98 ? 2.202 -18.502 6.437 1.00 47.44 98 MET A O 1
ATOM 823 N N . SER A 1 99 ? 0.810 -16.888 7.126 1.00 36.94 99 SER A N 1
ATOM 824 C CA . SER A 1 99 ?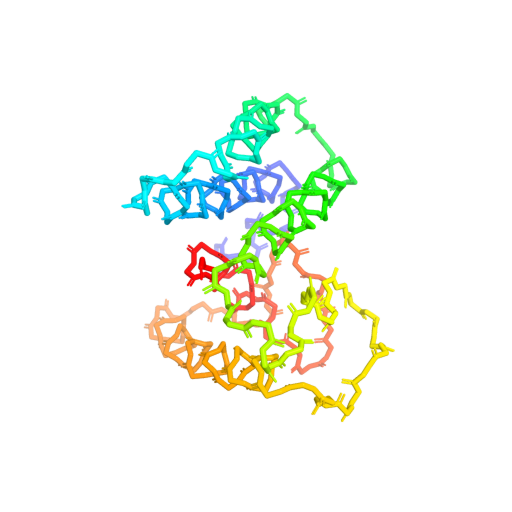 0.010 -17.684 8.061 1.00 36.94 99 SER A CA 1
ATOM 825 C C . SER A 1 99 ? -1.400 -17.099 8.092 1.00 36.94 99 SER A C 1
ATOM 827 O O . SER A 1 99 ? -1.681 -16.184 8.855 1.00 36.94 99 SER A O 1
ATOM 829 N N . ASN A 1 100 ? -2.234 -17.540 7.150 1.00 41.16 100 ASN A N 1
ATOM 830 C CA . ASN A 1 100 ? -3.683 -17.720 7.300 1.00 41.16 100 ASN A CA 1
ATOM 831 C C . ASN A 1 100 ? -4.297 -17.928 5.916 1.00 41.16 100 ASN A C 1
ATOM 833 O O . ASN A 1 100 ? -4.905 -17.046 5.320 1.00 41.16 100 ASN A O 1
ATOM 837 N N . ARG A 1 101 ? -4.159 -19.162 5.413 1.00 42.88 101 ARG A N 1
ATOM 838 C CA . ARG A 1 101 ? -5.058 -19.694 4.373 1.00 42.88 101 ARG A CA 1
ATOM 839 C C . ARG A 1 101 ? -6.487 -19.912 4.893 1.00 42.88 101 ARG A C 1
ATOM 841 O O . ARG A 1 101 ? -7.347 -20.346 4.141 1.00 42.88 101 ARG A O 1
ATOM 848 N N . SER A 1 102 ? -6.739 -19.557 6.145 1.00 44.56 102 SER A N 1
ATOM 849 C CA . SER A 1 102 ? -8.058 -19.473 6.739 1.00 44.56 102 SER A CA 1
ATOM 850 C C . SER A 1 102 ? -8.345 -17.992 6.943 1.00 44.56 102 SER A C 1
ATOM 852 O O . SER A 1 102 ? -7.806 -17.387 7.865 1.00 44.56 102 SER A O 1
ATOM 854 N N . ALA A 1 103 ? -9.138 -17.383 6.060 1.00 50.72 103 ALA A N 1
ATOM 855 C CA . ALA A 1 103 ? -9.774 -16.105 6.356 1.00 50.72 103 ALA A CA 1
ATOM 856 C C . ALA A 1 103 ? -10.738 -16.345 7.530 1.00 50.72 103 ALA A C 1
ATOM 858 O O . ALA A 1 103 ? -11.903 -16.669 7.330 1.00 50.72 103 ALA A O 1
ATOM 859 N N . SER A 1 104 ? -10.209 -16.334 8.753 1.00 58.56 104 SER A N 1
ATOM 860 C CA . SER A 1 104 ? -10.969 -16.626 9.967 1.00 58.56 104 SER A CA 1
ATOM 861 C C . SER A 1 104 ? -11.912 -15.482 10.334 1.00 58.56 104 SER A C 1
ATOM 863 O O . SER A 1 104 ? -12.879 -15.714 11.050 1.00 58.56 104 SER A O 1
ATOM 865 N N . ASP A 1 105 ? -11.666 -14.273 9.819 1.00 77.31 105 ASP A N 1
ATOM 866 C CA . ASP A 1 105 ? -12.532 -13.112 10.000 1.00 77.31 105 ASP A CA 1
ATOM 867 C C . ASP A 1 105 ? -13.124 -12.605 8.672 1.00 77.31 105 ASP A C 1
ATOM 869 O O . ASP A 1 105 ? -12.475 -12.569 7.620 1.00 77.31 105 ASP A O 1
ATOM 873 N N . VAL A 1 106 ? -14.394 -12.201 8.744 1.00 88.31 106 VAL A N 1
ATOM 874 C CA . VAL A 1 106 ? -15.209 -11.782 7.594 1.00 88.31 106 VAL A CA 1
ATOM 875 C C . VAL A 1 106 ? -14.643 -10.548 6.889 1.00 88.31 106 VAL A C 1
ATOM 877 O O . VAL A 1 106 ? -14.722 -10.442 5.667 1.00 88.31 106 VAL A O 1
ATOM 880 N N . ILE A 1 107 ? -14.018 -9.632 7.629 1.00 90.19 107 ILE A N 1
ATOM 881 C CA . ILE A 1 107 ? -13.500 -8.379 7.075 1.00 90.19 107 ILE A CA 1
ATOM 882 C C . ILE A 1 107 ? -12.260 -8.637 6.220 1.00 90.19 107 ILE A C 1
ATOM 884 O O . ILE A 1 107 ? -12.193 -8.157 5.091 1.00 90.19 107 ILE A O 1
ATOM 888 N N . ASN A 1 108 ? -11.309 -9.454 6.682 1.00 88.12 108 ASN A N 1
ATOM 889 C CA . ASN A 1 108 ? -10.170 -9.860 5.861 1.00 88.12 108 ASN A CA 1
ATOM 890 C C . ASN A 1 108 ? -10.615 -10.647 4.618 1.00 88.12 108 ASN A C 1
ATOM 892 O O . ASN A 1 108 ? -10.002 -10.486 3.563 1.00 88.12 108 ASN A O 1
ATOM 896 N N . ALA A 1 109 ? -11.681 -11.454 4.700 1.00 87.56 109 ALA A N 1
ATOM 897 C CA . ALA A 1 109 ? -12.243 -12.129 3.527 1.00 87.56 109 ALA A CA 1
ATOM 898 C C . ALA A 1 109 ? -12.772 -11.128 2.481 1.00 87.56 109 ALA A C 1
ATOM 900 O O . ALA A 1 109 ? -12.443 -11.244 1.299 1.00 87.56 109 ALA A O 1
ATOM 901 N N . LEU A 1 110 ? -13.528 -10.115 2.917 1.00 90.88 110 LEU A N 1
ATOM 902 C CA . LEU A 1 110 ? -14.041 -9.053 2.046 1.00 90.88 110 LEU A CA 1
ATOM 903 C C . LEU A 1 110 ? -12.913 -8.213 1.435 1.00 90.88 110 LEU A C 1
ATOM 905 O O . LEU A 1 110 ? -12.920 -7.966 0.230 1.00 90.88 110 LEU A O 1
ATOM 909 N N . LEU A 1 111 ? -11.913 -7.833 2.237 1.00 90.62 11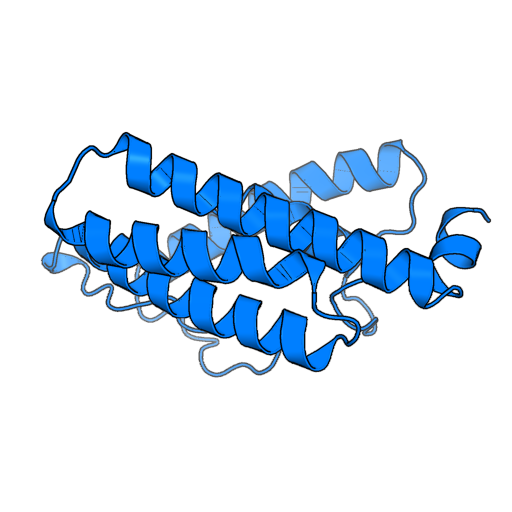1 LEU A N 1
ATOM 910 C CA . LEU A 1 111 ? -10.731 -7.110 1.758 1.00 90.62 111 LEU A CA 1
ATOM 911 C C . LEU A 1 111 ? -9.962 -7.931 0.717 1.00 90.62 111 LEU A C 1
ATOM 913 O O . LEU A 1 111 ? -9.607 -7.406 -0.335 1.00 90.62 111 LEU A O 1
ATOM 917 N N . ASN A 1 112 ? -9.741 -9.227 0.970 1.00 87.25 112 ASN A N 1
ATOM 918 C CA . ASN A 1 112 ? -9.091 -10.124 0.012 1.00 87.25 112 ASN A CA 1
ATOM 919 C C . ASN A 1 112 ? -9.844 -10.157 -1.320 1.00 87.25 112 ASN A C 1
ATOM 921 O O . ASN A 1 112 ? -9.228 -9.983 -2.368 1.00 87.25 112 ASN A O 1
ATOM 925 N N . TYR A 1 113 ? -11.165 -10.345 -1.274 1.00 89.81 113 TYR A N 1
ATOM 926 C CA . TYR A 1 113 ? -11.997 -10.376 -2.473 1.00 89.81 113 TYR A CA 1
ATOM 927 C C . TYR A 1 113 ? -11.933 -9.051 -3.244 1.00 89.81 113 TYR A C 1
ATOM 929 O O . TYR A 1 113 ? -11.670 -9.052 -4.446 1.00 89.81 113 TYR A O 1
ATOM 937 N N . GLY A 1 114 ? -12.090 -7.918 -2.551 1.00 92.12 114 GLY A N 1
ATOM 938 C CA . GLY A 1 114 ? -12.000 -6.590 -3.157 1.00 92.12 114 GLY A CA 1
ATOM 939 C C . GLY A 1 114 ? -10.647 -6.343 -3.828 1.00 92.12 114 GLY A C 1
ATOM 940 O O . GLY A 1 114 ? -10.596 -5.884 -4.968 1.00 92.12 114 GLY A O 1
ATOM 941 N N . TYR A 1 115 ? -9.547 -6.729 -3.175 1.00 91.12 115 TYR A N 1
ATOM 942 C CA . TYR A 1 115 ? -8.210 -6.616 -3.759 1.00 91.12 115 TYR A CA 1
ATOM 943 C C . TYR A 1 115 ? -8.009 -7.543 -4.963 1.00 91.12 115 TYR A C 1
ATOM 945 O O . TYR A 1 115 ? -7.325 -7.153 -5.905 1.00 91.12 115 TYR A O 1
ATOM 953 N N . THR A 1 116 ? -8.615 -8.735 -4.982 1.00 90.88 116 THR A N 1
ATOM 954 C CA . THR A 1 116 ? -8.596 -9.609 -6.166 1.00 90.88 116 THR A CA 1
ATOM 955 C C . THR A 1 116 ? -9.331 -8.977 -7.348 1.00 90.88 116 THR A C 1
ATOM 957 O O . THR A 1 116 ? -8.806 -8.994 -8.460 1.00 90.88 116 THR A O 1
ATOM 960 N N . VAL A 1 117 ? -10.505 -8.377 -7.123 1.00 94.81 117 VAL A N 1
ATOM 961 C CA . VAL A 1 117 ? -11.252 -7.670 -8.179 1.00 94.81 117 VAL A CA 1
ATOM 962 C C . VAL A 1 117 ? -10.451 -6.473 -8.702 1.00 94.81 117 VAL A C 1
ATOM 964 O O . VAL A 1 117 ? -10.260 -6.342 -9.910 1.00 94.81 117 VAL A O 1
ATOM 967 N N . LEU A 1 118 ? -9.904 -5.651 -7.802 1.00 94.50 118 LEU A N 1
ATOM 968 C CA . LEU A 1 118 ? -9.055 -4.506 -8.145 1.00 94.50 118 LEU A CA 1
ATOM 969 C C . LEU A 1 118 ? -7.817 -4.920 -8.956 1.00 94.50 118 LEU A C 1
ATOM 971 O O . LEU A 1 118 ? -7.498 -4.289 -9.963 1.00 94.50 118 LEU A O 1
ATOM 975 N N . ALA A 1 119 ? -7.137 -5.994 -8.545 1.00 93.38 119 ALA A N 1
ATOM 976 C CA . ALA A 1 119 ? -6.000 -6.539 -9.279 1.00 93.38 119 ALA A CA 1
ATOM 977 C C . ALA A 1 119 ? -6.403 -6.979 -10.693 1.00 93.38 119 ALA A C 1
ATOM 979 O O . ALA A 1 119 ? -5.666 -6.717 -11.641 1.00 93.38 119 ALA A O 1
ATOM 980 N N . GLY A 1 120 ? -7.587 -7.580 -10.852 1.00 94.56 120 GLY A N 1
ATOM 981 C CA . GLY A 1 120 ? -8.148 -7.929 -12.156 1.00 94.56 120 GLY A CA 1
ATOM 982 C C . GLY A 1 120 ? -8.361 -6.716 -13.067 1.00 94.56 120 GLY A C 1
ATOM 983 O O . GLY A 1 120 ? -8.019 -6.779 -14.245 1.00 94.56 120 GLY A O 1
ATOM 984 N N . GLU A 1 121 ? -8.865 -5.596 -12.541 1.00 96.06 121 GLU A N 1
ATOM 985 C CA . GLU A 1 121 ? -9.021 -4.363 -13.327 1.00 96.06 121 GLU A CA 1
ATOM 986 C C . GLU A 1 121 ? -7.671 -3.757 -13.717 1.00 96.06 121 GLU A C 1
ATOM 988 O O . GLU A 1 121 ? -7.438 -3.479 -14.894 1.00 96.06 121 GLU A O 1
ATOM 993 N N . ILE A 1 122 ? -6.740 -3.626 -12.768 1.00 95.56 122 ILE A N 1
ATOM 994 C CA . ILE A 1 122 ? -5.393 -3.106 -13.044 1.00 95.56 122 ILE A CA 1
ATOM 995 C C . ILE A 1 122 ? -4.665 -3.992 -14.061 1.00 95.56 122 ILE A C 1
ATOM 997 O O . ILE A 1 122 ? -4.016 -3.474 -14.971 1.00 95.56 122 ILE A O 1
ATOM 1001 N N . ALA A 1 123 ? -4.840 -5.314 -13.988 1.00 95.56 123 ALA A N 1
ATOM 1002 C CA . ALA A 1 123 ? -4.288 -6.244 -14.963 1.00 95.56 123 ALA A CA 1
ATOM 1003 C C . ALA A 1 123 ? -4.740 -5.933 -16.395 1.00 95.56 123 ALA A C 1
ATOM 1005 O O . ALA A 1 123 ? -3.921 -5.998 -17.312 1.00 95.56 123 ALA A O 1
ATOM 1006 N N . LYS A 1 124 ? -6.013 -5.576 -16.612 1.00 95.69 124 LYS A N 1
ATOM 1007 C CA . LYS A 1 124 ? -6.514 -5.220 -17.951 1.00 95.69 124 LYS A CA 1
ATOM 1008 C C . LYS A 1 124 ? -5.769 -4.013 -18.514 1.00 95.69 124 LYS A C 1
ATOM 1010 O O . LYS A 1 124 ? -5.345 -4.056 -19.666 1.00 95.69 124 LYS A O 1
ATOM 1015 N N . PHE A 1 125 ? -5.557 -2.976 -17.703 1.00 95.81 125 PHE A N 1
ATOM 1016 C CA . PHE A 1 125 ? -4.824 -1.778 -18.122 1.00 95.81 125 PHE A CA 1
ATOM 1017 C C . PHE A 1 125 ? -3.346 -2.065 -18.390 1.00 95.81 125 PHE A C 1
ATOM 1019 O O . PHE A 1 125 ? -2.829 -1.654 -19.425 1.00 95.81 125 PHE A O 1
ATOM 1026 N N . VAL A 1 126 ? -2.677 -2.811 -17.506 1.00 95.06 126 VAL A N 1
ATOM 1027 C CA . VAL A 1 126 ? -1.267 -3.203 -17.679 1.00 95.06 126 VAL A CA 1
ATOM 1028 C C . VAL A 1 126 ? -1.074 -3.962 -18.995 1.00 95.06 126 VAL A C 1
ATOM 1030 O O . VAL A 1 126 ? -0.199 -3.607 -19.784 1.00 95.06 126 VAL A O 1
ATOM 1033 N N . ASN A 1 127 ? -1.936 -4.947 -19.271 1.00 94.06 127 ASN A N 1
ATOM 1034 C CA . ASN A 1 127 ? -1.900 -5.697 -20.527 1.00 94.06 127 ASN A CA 1
ATOM 1035 C C . ASN A 1 127 ? -2.238 -4.813 -21.739 1.00 94.06 127 ASN A C 1
ATOM 1037 O O . ASN A 1 127 ? -1.566 -4.901 -22.762 1.00 94.06 127 ASN A O 1
ATOM 1041 N N . GLY A 1 128 ? -3.242 -3.937 -21.628 1.00 95.75 128 GLY A N 1
ATOM 1042 C CA . GLY A 1 128 ? -3.633 -3.018 -22.702 1.00 95.75 128 GLY A CA 1
ATOM 1043 C C . GLY A 1 128 ? -2.543 -2.009 -23.078 1.00 95.75 128 GLY A C 1
ATOM 1044 O O . GLY A 1 128 ? -2.435 -1.631 -24.241 1.00 95.75 128 GLY A O 1
ATOM 1045 N N . LEU A 1 129 ? -1.700 -1.615 -22.118 1.00 95.12 129 LEU A N 1
ATOM 1046 C CA . LEU A 1 129 ? -0.526 -0.763 -22.337 1.00 95.12 129 LEU A CA 1
ATOM 1047 C C . LEU A 1 129 ? 0.705 -1.538 -22.843 1.00 95.12 129 LEU A C 1
ATOM 1049 O O . LEU A 1 129 ? 1.724 -0.922 -23.155 1.00 95.12 129 LEU A O 1
ATOM 1053 N N . GLY A 1 130 ? 0.636 -2.871 -22.921 1.00 94.25 130 GLY A N 1
ATOM 1054 C CA . GLY A 1 130 ? 1.743 -3.722 -23.362 1.00 94.25 130 GLY A CA 1
ATOM 1055 C C . GLY A 1 130 ? 2.884 -3.853 -22.346 1.00 94.25 130 GLY A C 1
ATOM 1056 O O . GLY A 1 130 ? 4.015 -4.143 -22.738 1.00 94.25 130 GLY A O 1
ATOM 1057 N N . LEU A 1 131 ? 2.614 -3.617 -21.059 1.00 93.94 131 LEU A N 1
ATOM 1058 C CA . LEU A 1 131 ? 3.572 -3.848 -19.976 1.00 93.94 131 LEU A CA 1
ATOM 1059 C C . LEU A 1 131 ? 3.566 -5.324 -19.561 1.00 93.94 131 LEU A C 1
ATOM 1061 O O . LEU A 1 131 ? 2.521 -5.970 -19.568 1.00 93.94 131 LEU A O 1
ATOM 1065 N N . ASP A 1 132 ? 4.723 -5.843 -19.148 1.00 92.62 132 ASP A N 1
ATOM 1066 C CA . ASP A 1 132 ? 4.856 -7.188 -18.587 1.00 92.62 132 ASP A CA 1
ATOM 1067 C C . ASP A 1 132 ? 4.346 -7.206 -17.133 1.00 92.62 132 ASP A C 1
ATOM 1069 O O . ASP A 1 132 ? 4.978 -6.594 -16.263 1.00 92.62 132 ASP A O 1
ATOM 1073 N N . PRO A 1 133 ? 3.238 -7.910 -16.828 1.00 91.50 133 PRO A N 1
ATOM 1074 C CA . PRO A 1 133 ? 2.664 -7.930 -15.486 1.00 91.50 133 PRO A CA 1
ATOM 1075 C C . PRO A 1 133 ? 3.513 -8.677 -14.448 1.00 91.50 133 PRO A C 1
ATOM 1077 O O . PRO A 1 133 ? 3.316 -8.494 -13.245 1.00 91.50 133 PRO A O 1
ATOM 1080 N N . TYR A 1 134 ? 4.429 -9.545 -14.882 1.00 89.62 134 TYR A N 1
ATOM 1081 C CA . TYR A 1 134 ? 5.237 -10.390 -13.997 1.00 89.62 134 TYR A CA 1
ATOM 1082 C C . TYR A 1 134 ? 6.528 -9.712 -13.546 1.00 89.62 134 TYR A C 1
ATOM 1084 O O . TYR A 1 134 ? 7.173 -10.175 -12.604 1.00 89.62 134 TYR A O 1
ATOM 1092 N N . TYR A 1 135 ? 6.895 -8.605 -14.188 1.00 86.25 135 TYR A N 1
ATOM 1093 C CA . TYR A 1 135 ? 8.092 -7.847 -13.870 1.00 86.25 135 TYR A CA 1
ATOM 1094 C C . TYR A 1 135 ? 7.693 -6.582 -13.116 1.00 86.25 135 TYR A C 1
ATOM 1096 O O . TYR A 1 135 ? 7.159 -5.666 -13.731 1.00 86.25 135 TYR A O 1
ATOM 1104 N N . GLY A 1 136 ? 7.910 -6.568 -11.795 1.00 84.19 136 GLY A N 1
ATOM 1105 C CA . GLY A 1 136 ? 7.632 -5.459 -10.868 1.00 84.19 136 GLY A CA 1
ATOM 1106 C C . GLY A 1 136 ? 8.911 -4.830 -10.300 1.00 84.19 136 GLY A C 1
ATOM 1107 O O . GLY A 1 136 ? 10.016 -5.288 -10.589 1.00 84.19 136 GLY A O 1
ATOM 1108 N N . TYR A 1 137 ? 8.758 -3.784 -9.491 1.00 79.56 137 TYR A N 1
ATOM 1109 C CA . TYR A 1 137 ? 9.851 -3.005 -8.896 1.00 79.56 137 TYR A CA 1
ATOM 1110 C C . TYR A 1 137 ? 9.833 -2.985 -7.364 1.00 79.56 137 TYR A C 1
ATOM 1112 O O . TYR A 1 137 ? 10.830 -2.579 -6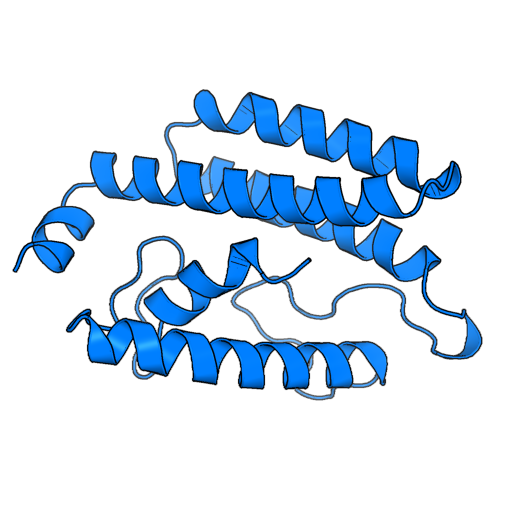.774 1.00 79.56 137 TYR A O 1
ATOM 1120 N N . PHE A 1 138 ? 8.756 -3.415 -6.701 1.00 74.81 138 PHE A N 1
ATOM 1121 C CA . PHE A 1 138 ? 8.698 -3.531 -5.237 1.00 74.81 138 PHE A CA 1
ATOM 1122 C C . PHE A 1 138 ? 8.626 -5.000 -4.804 1.00 74.81 138 PHE A C 1
ATOM 1124 O O . PHE A 1 138 ? 9.420 -5.457 -3.982 1.00 74.81 138 PHE A O 1
ATOM 1131 N N . HIS A 1 139 ? 7.728 -5.785 -5.401 1.00 70.50 139 HIS A N 1
ATOM 1132 C CA . HIS A 1 139 ? 7.663 -7.218 -5.136 1.00 70.50 139 HIS A CA 1
ATOM 1133 C C . HIS A 1 139 ? 8.660 -8.014 -5.989 1.00 70.50 139 HIS A C 1
ATOM 1135 O O . HIS A 1 139 ? 8.756 -7.853 -7.206 1.00 70.50 139 HIS A O 1
ATOM 1141 N N . LYS A 1 140 ? 9.374 -8.951 -5.350 1.00 63.69 140 LYS A N 1
ATOM 1142 C CA . LYS A 1 140 ? 10.297 -9.850 -6.055 1.00 63.69 140 LYS A CA 1
ATOM 1143 C C . LYS A 1 140 ? 9.546 -10.734 -7.045 1.00 63.69 140 LYS A C 1
ATOM 1145 O O . LYS A 1 140 ? 8.573 -11.395 -6.679 1.00 63.69 140 LYS A O 1
ATOM 1150 N N . VAL A 1 141 ? 10.075 -10.808 -8.265 1.00 59.44 141 VAL A N 1
ATOM 1151 C CA . VAL A 1 141 ? 9.600 -11.713 -9.314 1.00 59.44 141 VAL A CA 1
ATOM 1152 C C . VAL A 1 141 ? 9.633 -13.148 -8.786 1.00 59.44 141 VAL A C 1
ATOM 1154 O O . VAL A 1 141 ? 10.683 -13.669 -8.407 1.00 59.44 141 VAL A O 1
ATOM 1157 N N . ARG A 1 142 ? 8.465 -13.785 -8.736 1.00 59.28 142 ARG A N 1
ATOM 1158 C CA . ARG A 1 142 ? 8.296 -15.214 -8.459 1.00 59.28 142 ARG A CA 1
ATOM 1159 C C . ARG A 1 142 ? 7.478 -15.816 -9.589 1.00 59.28 142 ARG A C 1
ATOM 1161 O O . ARG A 1 142 ? 6.628 -15.139 -10.164 1.00 59.28 142 ARG A O 1
ATOM 1168 N N . THR A 1 143 ? 7.726 -17.082 -9.902 1.00 53.97 143 THR A N 1
ATOM 1169 C CA . THR A 1 143 ? 7.005 -17.787 -10.965 1.00 53.97 143 THR A CA 1
ATOM 1170 C C . THR A 1 143 ? 5.496 -17.681 -10.740 1.00 53.97 143 THR A C 1
ATOM 1172 O O . THR A 1 143 ? 5.013 -17.950 -9.640 1.00 53.97 143 THR A O 1
ATOM 1175 N N . SER A 1 144 ? 4.770 -17.249 -11.774 1.00 67.19 144 SER A N 1
ATOM 1176 C CA . SER A 1 144 ? 3.311 -17.054 -11.772 1.00 67.19 144 SER A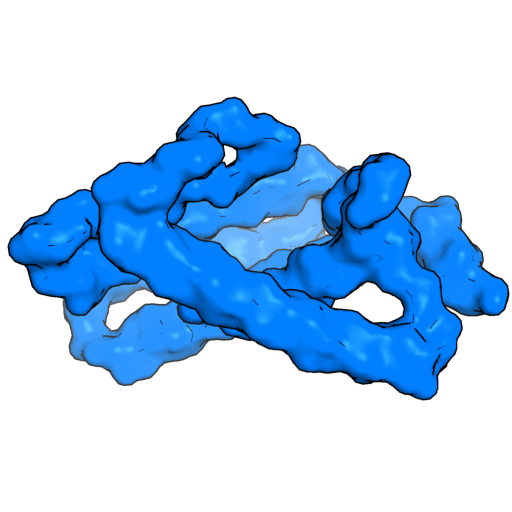 CA 1
ATOM 1177 C C . SER A 1 144 ? 2.769 -15.956 -10.842 1.00 67.19 144 SER A C 1
ATOM 1179 O O . SER A 1 144 ? 1.557 -15.857 -10.670 1.00 67.19 144 SER A O 1
ATOM 1181 N N . PHE A 1 145 ? 3.626 -15.108 -10.264 1.00 77.56 145 PHE A N 1
ATOM 1182 C CA . PHE A 1 145 ? 3.201 -13.952 -9.474 1.00 77.56 145 PHE A CA 1
ATOM 1183 C C . PHE A 1 145 ? 3.285 -12.670 -10.305 1.00 77.56 145 PHE A C 1
ATOM 1185 O O . PHE A 1 145 ? 4.363 -12.277 -10.750 1.00 77.56 145 PHE A O 1
ATOM 1192 N N . GLN A 1 146 ? 2.144 -12.010 -10.503 1.00 86.06 146 GLN A N 1
ATOM 1193 C CA . GLN A 1 146 ? 2.035 -10.771 -11.272 1.00 86.06 146 GLN A CA 1
ATOM 1194 C C . GLN A 1 146 ? 2.546 -9.561 -10.472 1.00 86.06 146 GLN A C 1
ATOM 1196 O O . GLN A 1 146 ? 1.769 -8.716 -10.026 1.00 86.06 146 GLN A O 1
ATOM 1201 N N . ALA A 1 147 ? 3.861 -9.505 -10.252 1.00 88.62 147 ALA A N 1
ATOM 1202 C CA . ALA A 1 147 ? 4.504 -8.541 -9.363 1.00 88.62 147 ALA A CA 1
ATOM 1203 C C . ALA A 1 147 ? 4.132 -7.084 -9.668 1.00 88.62 147 ALA A C 1
ATOM 1205 O O . ALA A 1 147 ? 3.817 -6.339 -8.745 1.00 88.62 147 ALA A O 1
ATOM 1206 N N . LEU A 1 148 ? 4.080 -6.696 -10.946 1.00 91.88 148 LEU A N 1
ATOM 1207 C CA . LEU A 1 148 ? 3.736 -5.327 -11.324 1.00 91.88 148 LEU A CA 1
ATOM 1208 C C . LEU A 1 148 ? 2.301 -4.966 -10.949 1.00 91.88 148 LEU A C 1
ATOM 1210 O O . LEU A 1 148 ? 2.043 -3.852 -10.508 1.00 91.88 148 LEU A O 1
ATOM 1214 N N . ILE A 1 149 ? 1.361 -5.897 -11.118 1.00 92.69 149 ILE A N 1
ATOM 1215 C CA . ILE A 1 149 ? -0.041 -5.657 -10.764 1.00 92.69 149 ILE A CA 1
ATOM 1216 C C . ILE A 1 149 ? -0.148 -5.418 -9.258 1.00 92.69 149 ILE A C 1
ATOM 1218 O O . ILE A 1 149 ? -0.787 -4.457 -8.838 1.00 92.69 149 ILE A O 1
ATOM 1222 N N . TYR A 1 150 ? 0.527 -6.241 -8.453 1.00 88.50 150 TYR A N 1
ATOM 1223 C CA . TYR A 1 150 ? 0.538 -6.074 -7.001 1.00 88.50 150 TYR A CA 1
ATOM 1224 C C . TYR A 1 150 ? 1.273 -4.814 -6.537 1.00 88.50 150 TYR A C 1
ATOM 1226 O O . TYR A 1 150 ? 0.875 -4.240 -5.533 1.00 88.50 150 TYR A O 1
ATOM 1234 N N . ASP A 1 151 ? 2.285 -4.344 -7.267 1.00 90.06 151 ASP A N 1
ATOM 1235 C CA . ASP A 1 151 ? 2.889 -3.035 -7.005 1.00 90.06 151 ASP A CA 1
ATOM 1236 C C . ASP A 1 151 ? 1.885 -1.906 -7.294 1.00 90.06 151 ASP A C 1
ATOM 1238 O O . ASP A 1 151 ? 1.714 -0.997 -6.489 1.00 90.06 151 ASP A O 1
ATOM 1242 N N . LEU A 1 152 ? 1.182 -1.976 -8.429 1.00 92.81 152 LEU A N 1
ATOM 1243 C CA . LEU A 1 152 ? 0.287 -0.916 -8.904 1.00 92.81 152 LEU A CA 1
ATOM 1244 C C . LEU A 1 152 ? -1.032 -0.812 -8.138 1.00 92.81 152 LEU A C 1
ATOM 1246 O O . LEU A 1 152 ? -1.647 0.253 -8.152 1.00 92.81 152 LEU A O 1
ATOM 1250 N N . ILE A 1 153 ? -1.481 -1.877 -7.472 1.00 92.81 153 ILE A N 1
ATOM 1251 C CA . ILE A 1 153 ? -2.712 -1.818 -6.674 1.00 92.81 153 ILE A CA 1
ATOM 1252 C C . ILE A 1 153 ? -2.517 -1.025 -5.375 1.00 92.81 153 ILE A C 1
ATOM 1254 O O . ILE A 1 153 ? -3.495 -0.514 -4.840 1.00 92.81 153 ILE A O 1
ATOM 1258 N N . GLU A 1 154 ? -1.287 -0.905 -4.863 1.00 89.81 154 GLU A N 1
ATOM 1259 C CA . GLU A 1 154 ? -0.994 -0.366 -3.526 1.00 89.81 154 GLU A CA 1
ATOM 1260 C C . GLU A 1 154 ? -1.604 1.020 -3.222 1.00 89.81 154 GLU A C 1
ATOM 1262 O O . GLU A 1 154 ? -2.171 1.168 -2.137 1.00 89.81 154 GLU A O 1
ATOM 1267 N N . PRO A 1 155 ? -1.595 2.020 -4.129 1.00 91.62 155 PRO A N 1
ATOM 1268 C CA . PRO A 1 155 ? -2.208 3.329 -3.877 1.00 91.62 155 PRO A CA 1
ATOM 1269 C C . PRO A 1 155 ? -3.730 3.270 -3.745 1.00 91.62 155 PRO A C 1
ATOM 1271 O O . PRO A 1 155 ? -4.348 4.144 -3.149 1.00 91.62 155 PRO A O 1
ATOM 1274 N N . TYR A 1 156 ? -4.348 2.225 -4.286 1.00 92.25 156 TYR A N 1
ATOM 1275 C CA . TYR A 1 156 ? -5.793 2.036 -4.283 1.00 92.25 156 TYR A CA 1
ATOM 1276 C C . TYR A 1 156 ? -6.264 1.133 -3.128 1.00 92.25 156 TYR A C 1
ATOM 1278 O O . TYR A 1 156 ? -7.458 0.876 -3.005 1.00 92.25 156 TYR A O 1
ATOM 1286 N N . ARG A 1 157 ? -5.347 0.652 -2.272 1.00 86.00 157 ARG A N 1
ATOM 1287 C CA . ARG A 1 157 ? -5.633 -0.184 -1.088 1.00 86.00 157 ARG A CA 1
ATOM 1288 C C . ARG A 1 157 ? -5.743 0.654 0.195 1.00 86.00 157 ARG A C 1
ATOM 1290 O O . ARG A 1 157 ? -5.035 0.390 1.174 1.00 86.00 157 ARG A O 1
ATOM 1297 N N . TRP A 1 158 ? -6.580 1.686 0.157 1.00 78.00 158 TRP A N 1
ATOM 1298 C CA . TRP A 1 158 ? -6.923 2.518 1.315 1.00 78.00 158 TRP A CA 1
ATOM 1299 C C . TRP A 1 158 ? -8.175 2.033 2.038 1.00 78.00 158 TRP A C 1
ATOM 1301 O O . TRP A 1 158 ? -8.767 1.011 1.626 1.00 78.00 158 TRP A O 1
#

pLDDT: mean 86.59, std 14.27, range [36.94, 97.75]

Secondary structure (DSSP, 8-state):
-HHHHHHH-HHHHHHHHHHHHHHHHHHHHHHHHHT--HHHHHHHHHHHHHHHHGGG--SHHHHHHHHHHHHHHHHHHHHTTS-GGG---S-S--SSS---SS--SHHHHHHHHHHHHHHHHHHHHHHHTT--TT--SSSPP-TT--HHHHHHHGGG--

Foldseek 3Di:
DVVVVQLVDLQSLLVLLLVLLLLLLVLLLVVLVVVVDPVLVVLSVVSVVLSVCSVVDSDLVSSVVSSVVNQFSSQCSVQVVDDCVQVRRGAQDPDPDDDPPPPVTPVNVVLVVVLVVQLVVLVVVCVVVVHQQQDPSNDDRDPPDSRNSVSVCSSVSD

Radius of gyration: 16.39 Å; chains: 1; bounding box: 38×33×42 Å